Protein AF-A0A9W6WUD0-F1 (afdb_monomer_lite)

Sequence (144 aa):
MPEYKRKELSGELQPEPFLVENPNRFVLFPIQEHDVWEVYKKAEASFRTAEELDLVHDLKVWADLTDNERFFIKHVLTFFAASDGIVNENLAMNFSNEVQVPEARCFYGFQIAIEYIHSEVYSLLIGTYINDRGRLSTTSAMRL

Organism: NCBI:txid1490495

Structure (mmCIF, N/CA/C/O backbone):
data_AF-A0A9W6WUD0-F1
#
_entry.id   AF-A0A9W6WUD0-F1
#
loop_
_atom_site.group_PDB
_atom_site.id
_atom_site.type_symbol
_atom_site.label_atom_id
_atom_site.label_alt_id
_atom_site.label_comp_id
_atom_site.label_asym_id
_atom_site.label_entity_id
_atom_site.label_seq_id
_atom_site.pdbx_PDB_ins_code
_atom_site.Cartn_x
_atom_site.Cartn_y
_atom_site.Cartn_z
_atom_site.occupancy
_atom_site.B_iso_or_equiv
_atom_site.auth_seq_id
_atom_site.auth_comp_id
_atom_site.auth_asym_id
_atom_site.auth_atom_id
_atom_site.pdbx_PDB_model_num
ATOM 1 N N . MET A 1 1 ? -2.044 21.007 17.650 1.00 72.69 1 MET A N 1
ATOM 2 C CA . MET A 1 1 ? -3.262 20.185 17.806 1.00 72.69 1 MET A CA 1
ATOM 3 C C . MET A 1 1 ? -4.321 20.661 16.814 1.00 72.69 1 MET A C 1
ATOM 5 O O . MET A 1 1 ? -4.610 21.861 16.813 1.00 72.69 1 MET A O 1
ATOM 9 N N . PRO A 1 2 ? -4.849 19.778 15.950 1.00 83.88 2 PRO A N 1
ATOM 10 C CA . PRO A 1 2 ? -5.892 20.117 14.976 1.00 83.88 2 PRO A CA 1
ATOM 11 C C . PRO A 1 2 ? -7.145 20.719 15.630 1.00 83.88 2 PRO A C 1
ATOM 13 O O . PRO A 1 2 ? -7.357 20.565 16.832 1.00 83.88 2 PRO A O 1
ATOM 16 N N . GLU A 1 3 ? -7.971 21.427 14.857 1.00 87.94 3 GLU A N 1
ATOM 17 C CA . GLU A 1 3 ? -9.216 22.024 15.369 1.00 87.94 3 GLU A CA 1
ATOM 18 C C . GLU A 1 3 ? -10.203 20.963 15.877 1.00 87.94 3 GLU A C 1
ATOM 20 O O . GLU A 1 3 ? -10.718 21.107 16.983 1.00 87.94 3 GLU A O 1
ATOM 25 N N . TYR A 1 4 ? -10.399 19.870 15.130 1.00 84.81 4 TYR A N 1
ATOM 26 C CA . TYR A 1 4 ? -11.320 18.793 15.518 1.00 84.81 4 TYR A CA 1
ATOM 27 C C . TYR A 1 4 ? -10.966 18.207 16.896 1.00 84.81 4 TYR A C 1
ATOM 29 O O . TYR A 1 4 ? -11.821 18.093 17.765 1.00 84.81 4 TYR A O 1
ATOM 37 N N . LYS A 1 5 ? -9.674 17.959 17.141 1.00 84.69 5 LYS A N 1
ATOM 38 C CA . LYS A 1 5 ? -9.159 17.383 18.389 1.00 84.69 5 LYS A CA 1
ATOM 39 C C . LYS A 1 5 ? -9.342 18.341 19.577 1.00 84.69 5 LYS A C 1
ATOM 41 O O . LYS A 1 5 ? -9.548 17.909 20.704 1.00 84.69 5 LYS A O 1
ATOM 46 N N . ARG A 1 6 ? -9.288 19.660 19.336 1.00 89.81 6 ARG A N 1
ATOM 47 C CA . ARG A 1 6 ? -9.610 20.677 20.355 1.00 89.81 6 ARG A CA 1
ATOM 48 C C . ARG A 1 6 ? -11.098 20.658 20.708 1.00 89.81 6 ARG A C 1
ATOM 50 O O . ARG A 1 6 ? -11.423 20.709 21.889 1.00 89.81 6 ARG A O 1
ATOM 57 N N . LYS A 1 7 ? -11.969 20.541 19.702 1.00 91.25 7 LYS A N 1
ATOM 58 C CA . LYS A 1 7 ? -13.425 20.454 19.887 1.00 91.25 7 LYS A CA 1
ATOM 59 C C . LYS A 1 7 ? -13.841 19.178 20.625 1.00 91.25 7 LYS A C 1
ATOM 61 O O . LYS A 1 7 ? -14.619 19.260 21.571 1.00 91.25 7 LYS A O 1
ATOM 66 N N . GLU A 1 8 ? -13.246 18.038 20.276 1.00 89.06 8 GLU A N 1
ATOM 67 C CA . GLU A 1 8 ? -13.405 16.758 20.985 1.00 89.06 8 GLU A CA 1
ATOM 68 C C . GLU A 1 8 ? -13.014 16.889 22.469 1.00 89.06 8 GLU A C 1
ATOM 70 O O . GLU A 1 8 ? -13.817 16.591 23.350 1.00 89.06 8 GLU A O 1
ATOM 75 N N . LEU A 1 9 ? -11.834 17.452 22.772 1.00 87.88 9 LEU A N 1
ATOM 76 C CA . LEU A 1 9 ? -11.395 17.670 24.160 1.00 87.88 9 LEU A CA 1
ATOM 77 C C . LEU A 1 9 ? -12.262 18.661 24.948 1.00 87.88 9 LEU A C 1
ATOM 79 O O . LEU A 1 9 ? -12.369 18.543 26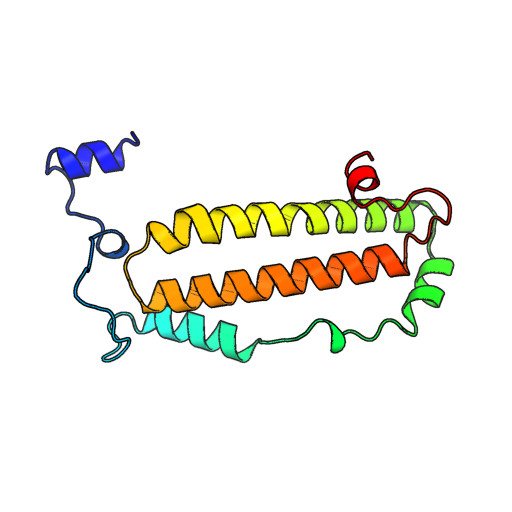.167 1.00 87.88 9 LEU A O 1
ATOM 83 N N . SER A 1 10 ? -12.854 19.651 24.279 1.00 93.56 10 SER A N 1
ATOM 84 C CA . SER A 1 10 ? -13.772 20.608 24.911 1.00 93.56 10 SER A CA 1
ATOM 85 C C . SER A 1 10 ? -15.182 20.050 25.149 1.00 93.56 10 SER A C 1
ATOM 87 O O . SER A 1 10 ? -15.987 20.710 25.801 1.00 93.56 10 SER A O 1
ATOM 89 N N . GLY A 1 11 ? -15.486 18.851 24.634 1.00 90.38 11 GLY A N 1
ATOM 90 C CA . GLY A 1 11 ? -16.817 18.240 24.689 1.00 90.38 11 GLY A CA 1
ATOM 91 C C . GLY A 1 11 ? -17.806 18.772 23.646 1.00 90.38 11 GLY A C 1
ATOM 92 O O . GLY A 1 11 ? -18.980 18.412 23.682 1.00 90.38 11 GLY A O 1
ATOM 93 N N . GLU A 1 12 ? -17.353 19.614 22.710 1.00 93.94 12 GLU A N 1
ATOM 94 C CA . GLU A 1 12 ? -18.162 20.114 21.589 1.00 93.94 12 GLU A CA 1
ATOM 95 C C . GLU A 1 12 ? -18.408 19.038 20.518 1.00 93.94 12 GLU A C 1
ATOM 97 O O . GLU A 1 12 ? -19.393 19.111 19.784 1.00 93.94 12 GLU A O 1
ATOM 102 N N . LEU A 1 13 ? -17.525 18.037 20.427 1.00 91.62 13 LEU A N 1
ATOM 103 C CA . LEU A 1 13 ? -17.664 16.872 19.552 1.00 91.62 13 LEU A CA 1
ATOM 104 C C . LEU A 1 13 ? -17.591 15.583 20.369 1.00 91.62 13 LEU A C 1
ATOM 106 O O . LEU A 1 13 ? -16.861 15.504 21.356 1.00 91.62 13 LEU A O 1
ATOM 110 N N . GLN A 1 14 ? -18.348 14.575 19.936 1.00 91.25 14 GLN A N 1
ATOM 111 C CA . GLN A 1 14 ? -18.225 13.226 20.481 1.00 91.25 14 GLN A CA 1
ATOM 112 C C . GLN A 1 14 ? -16.892 12.597 20.053 1.00 91.25 14 GLN A C 1
ATOM 114 O O . GLN A 1 14 ? -16.391 12.951 18.982 1.00 91.25 14 GLN A O 1
ATOM 119 N N . PRO A 1 15 ? -16.336 11.666 20.850 1.00 90.12 15 PRO A N 1
ATOM 120 C CA . PRO A 1 15 ? -15.121 10.965 20.471 1.00 90.12 15 PRO A CA 1
ATOM 121 C C . PRO A 1 15 ? -15.280 10.195 19.162 1.00 90.12 15 PRO A C 1
ATOM 123 O O . PRO A 1 15 ? -16.298 9.532 18.953 1.00 90.12 15 PRO A O 1
ATOM 126 N N . GLU A 1 16 ? -14.264 10.255 18.303 1.00 90.94 16 GLU A N 1
ATOM 127 C CA . GLU A 1 16 ? -14.283 9.553 17.016 1.00 90.94 16 GLU A CA 1
ATOM 128 C C . GLU A 1 16 ? -14.227 8.032 17.234 1.00 90.94 16 GLU A C 1
ATOM 130 O O . GLU A 1 16 ? -13.206 7.538 17.725 1.00 90.94 16 GLU A O 1
ATOM 135 N N . PRO A 1 17 ? -15.263 7.251 16.858 1.00 90.94 17 PRO A N 1
ATOM 136 C CA . PRO A 1 17 ? -15.402 5.854 17.287 1.00 90.94 17 PRO A CA 1
ATOM 137 C C . PRO A 1 17 ? -14.208 4.957 16.942 1.00 90.94 17 PRO A C 1
ATOM 139 O O . PRO A 1 17 ? -13.863 4.059 17.705 1.00 90.94 17 PRO A O 1
ATOM 142 N N . PHE A 1 18 ? -13.544 5.221 15.813 1.00 92.62 18 PHE A N 1
ATOM 143 C CA . PHE A 1 18 ? -12.406 4.431 15.339 1.00 92.62 18 PHE A CA 1
ATOM 144 C C . PHE A 1 18 ? -11.094 4.759 16.059 1.00 92.62 18 PHE A C 1
ATOM 146 O O . PHE A 1 18 ? -10.127 4.012 15.923 1.00 92.62 18 PHE A O 1
ATOM 153 N N . LEU A 1 19 ? -11.050 5.862 16.807 1.00 93.00 19 LEU A N 1
ATOM 154 C CA . LEU A 1 19 ? -9.864 6.358 17.505 1.00 93.00 19 LEU A CA 1
ATOM 155 C C . LEU A 1 19 ? -9.969 6.188 19.028 1.00 93.00 19 LEU A C 1
ATOM 157 O O . LEU A 1 19 ? -8.996 6.443 19.737 1.00 93.00 19 LEU A O 1
ATOM 161 N N . VAL A 1 20 ? -11.126 5.752 19.541 1.00 91.06 20 VAL A N 1
ATOM 162 C CA . VAL A 1 20 ? -11.313 5.466 20.968 1.00 91.06 20 VAL A CA 1
ATOM 163 C C . VAL A 1 20 ? -10.562 4.192 21.340 1.00 91.06 20 VAL A C 1
ATOM 165 O O . VAL A 1 20 ? -10.791 3.132 20.756 1.00 91.06 20 VAL A O 1
ATOM 168 N N . GLU A 1 21 ? -9.676 4.286 22.334 1.00 89.81 21 GLU A N 1
ATOM 169 C CA . GLU A 1 21 ? -8.914 3.142 22.834 1.00 89.81 21 GLU A CA 1
ATOM 170 C C . GLU A 1 21 ? -9.835 1.987 23.237 1.00 89.81 21 GLU A C 1
ATOM 172 O O . GLU A 1 21 ? -10.790 2.149 24.000 1.00 89.81 21 GLU A O 1
ATOM 177 N N . ASN A 1 22 ? -9.508 0.790 22.753 1.00 83.25 22 ASN A N 1
ATOM 178 C CA . ASN A 1 22 ? -10.221 -0.431 23.101 1.00 83.25 22 ASN A CA 1
ATOM 179 C C . ASN A 1 22 ? -9.241 -1.481 23.645 1.00 83.25 22 ASN A C 1
ATOM 181 O O . ASN A 1 22 ? -8.923 -2.453 22.954 1.00 83.25 22 ASN A O 1
ATOM 185 N N . PRO A 1 23 ? -8.755 -1.314 24.890 1.00 83.75 23 PRO A N 1
ATOM 186 C CA . PRO A 1 23 ? -7.732 -2.183 25.468 1.00 83.75 23 PRO A CA 1
ATOM 187 C C . PRO A 1 23 ? -8.225 -3.608 25.746 1.00 83.75 23 PRO A C 1
ATOM 189 O O . PRO A 1 23 ? -7.453 -4.419 26.234 1.00 83.75 23 PRO A O 1
ATOM 192 N N . ASN A 1 24 ? -9.495 -3.925 25.477 1.00 85.31 24 ASN A N 1
ATOM 193 C CA . ASN A 1 24 ? -10.095 -5.218 25.801 1.00 85.31 24 ASN A CA 1
ATOM 194 C C . ASN A 1 24 ? -10.453 -6.049 24.557 1.00 85.31 24 ASN A C 1
ATOM 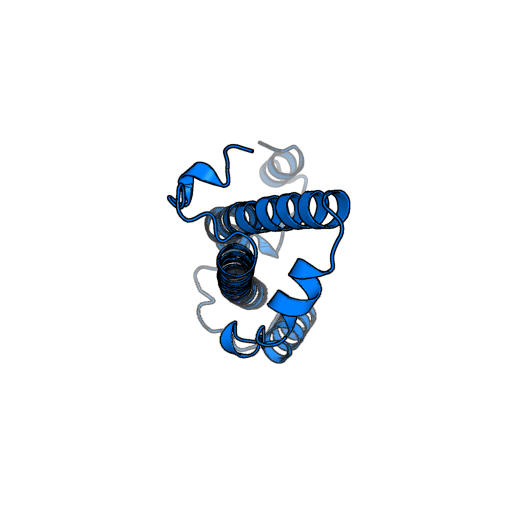196 O O . ASN A 1 24 ? -10.808 -7.221 24.694 1.00 85.31 24 ASN A O 1
ATOM 200 N N . ARG A 1 25 ? -10.360 -5.485 23.343 1.00 85.00 25 ARG A N 1
ATOM 201 C CA . ARG A 1 25 ? -10.725 -6.180 22.097 1.00 85.00 25 ARG A CA 1
ATOM 202 C C . ARG A 1 25 ? -9.490 -6.696 21.359 1.00 85.00 25 ARG A C 1
ATOM 204 O O . ARG A 1 25 ? -9.089 -6.169 20.330 1.00 85.00 25 ARG A O 1
ATOM 211 N N . PHE A 1 26 ? -8.910 -7.769 21.891 1.00 81.94 26 PHE A N 1
ATOM 212 C CA . PHE A 1 26 ? -7.797 -8.490 21.252 1.00 81.94 26 PHE A CA 1
ATOM 213 C C . PHE A 1 26 ? -8.248 -9.639 20.347 1.00 81.94 26 PHE A C 1
ATOM 215 O O . PHE A 1 26 ? -7.458 -10.167 19.569 1.00 81.94 26 PHE A O 1
ATOM 222 N N . VAL A 1 27 ? -9.512 -10.047 20.460 1.00 87.12 27 VAL A N 1
ATOM 223 C CA . VAL A 1 27 ? -10.107 -11.080 19.612 1.00 87.12 27 VAL A CA 1
ATOM 224 C C . VAL A 1 27 ? -10.878 -10.425 18.473 1.00 87.12 27 VAL A C 1
ATOM 226 O O . VAL A 1 27 ? -11.609 -9.457 18.679 1.00 87.12 27 VAL A O 1
ATOM 229 N N . LEU A 1 28 ? -10.710 -10.960 17.265 1.00 91.62 28 LEU A N 1
ATOM 230 C CA . LEU A 1 28 ? -11.368 -10.436 16.070 1.00 91.62 28 LEU A CA 1
ATOM 231 C C . LEU A 1 28 ? -12.890 -10.633 16.127 1.00 91.62 28 LEU A C 1
ATOM 233 O O . LEU A 1 28 ? -13.650 -9.732 15.784 1.00 91.62 28 LEU A O 1
ATOM 237 N N . PHE A 1 29 ? -13.338 -11.806 16.578 1.00 94.00 29 PHE A N 1
ATOM 238 C CA . PHE A 1 29 ? -14.757 -12.142 16.620 1.00 94.00 29 PHE A CA 1
ATOM 239 C C . PHE A 1 29 ? -15.425 -11.734 17.944 1.00 94.00 29 PHE A C 1
ATOM 241 O O . PHE A 1 29 ? -14.805 -11.867 19.001 1.00 94.00 29 PHE A O 1
ATOM 248 N N . PRO A 1 30 ? -16.709 -11.323 17.908 1.00 95.19 30 PRO A N 1
ATOM 249 C CA . PRO A 1 30 ? -17.533 -11.127 16.708 1.00 95.19 30 PRO A CA 1
ATOM 250 C C . PRO A 1 30 ? -17.095 -9.896 15.892 1.00 95.19 30 PRO A C 1
ATOM 252 O O . PRO A 1 30 ? -16.613 -8.920 16.466 1.00 95.19 30 PRO A O 1
ATOM 255 N N . ILE A 1 31 ? -17.265 -9.961 14.565 1.00 97.38 31 ILE A N 1
ATOM 256 C CA . ILE A 1 31 ? -17.049 -8.807 13.675 1.00 97.38 31 ILE A CA 1
ATOM 257 C C . ILE A 1 31 ? -18.081 -7.732 14.023 1.00 97.38 31 ILE A C 1
ATOM 259 O O . ILE A 1 31 ? -19.254 -8.048 14.220 1.00 97.38 31 ILE A O 1
ATOM 263 N N . GLN A 1 32 ? -17.620 -6.491 14.131 1.00 95.00 32 GLN A N 1
ATOM 264 C CA . GLN A 1 32 ? -18.429 -5.315 14.447 1.00 95.00 32 GLN A CA 1
ATOM 265 C C . GLN A 1 32 ? -18.543 -4.405 13.221 1.00 95.00 32 GLN A C 1
ATOM 267 O O . GLN A 1 32 ? -19.650 -4.021 12.853 1.00 95.00 32 GLN A O 1
ATOM 272 N N . GLU A 1 33 ? -17.425 -4.162 12.530 1.00 96.81 33 GLU A N 1
ATOM 273 C CA . GLU A 1 33 ? -17.369 -3.312 11.332 1.00 96.81 33 GLU A CA 1
ATOM 274 C C . GLU A 1 33 ? -17.369 -4.173 10.061 1.00 96.81 33 GLU A C 1
ATOM 276 O O . GLU A 1 33 ? -16.325 -4.522 9.502 1.00 96.81 33 GLU A O 1
ATOM 281 N N . HIS A 1 34 ? -18.563 -4.593 9.637 1.00 98.06 34 HIS A N 1
ATOM 282 C CA . HIS A 1 34 ? -18.733 -5.531 8.522 1.00 98.06 34 HIS A CA 1
ATOM 283 C C . HIS A 1 34 ? -18.298 -4.963 7.168 1.00 98.06 34 HIS A C 1
ATOM 285 O O . HIS A 1 34 ? -17.695 -5.681 6.374 1.00 98.06 34 HIS A O 1
ATOM 291 N N . ASP A 1 35 ? -18.570 -3.690 6.908 1.00 98.12 35 ASP A N 1
ATOM 292 C CA . ASP A 1 35 ? -18.163 -2.993 5.687 1.00 98.12 35 ASP A CA 1
ATOM 293 C C . ASP A 1 35 ? -16.633 -2.885 5.575 1.00 98.12 35 ASP A C 1
ATOM 295 O O . ASP A 1 35 ? -16.060 -3.197 4.528 1.00 98.12 35 ASP A O 1
ATOM 299 N N . VAL A 1 36 ? -15.950 -2.544 6.671 1.00 97.75 36 VAL A N 1
ATOM 300 C CA . VAL A 1 36 ? -14.482 -2.527 6.753 1.00 97.75 36 VAL A CA 1
ATOM 301 C C . VAL A 1 36 ? -13.917 -3.932 6.559 1.00 97.75 36 VAL A C 1
ATOM 303 O O . VAL A 1 36 ? -12.966 -4.133 5.797 1.00 97.75 36 VAL A O 1
ATOM 306 N N . TRP A 1 37 ? -14.522 -4.927 7.210 1.00 98.31 37 TRP A N 1
ATOM 307 C CA . TRP A 1 37 ? -14.109 -6.319 7.077 1.00 98.31 37 TRP A CA 1
ATOM 308 C C . TRP A 1 37 ? -14.233 -6.832 5.638 1.00 98.31 37 TRP A C 1
ATOM 310 O O . TRP A 1 37 ? -13.341 -7.522 5.146 1.00 98.31 37 TRP A O 1
ATOM 320 N N . GLU A 1 38 ? -15.301 -6.469 4.926 1.00 98.56 38 GLU A N 1
ATOM 321 C CA . GLU A 1 38 ? -15.470 -6.815 3.513 1.00 98.56 38 GLU A CA 1
ATOM 322 C C . GLU A 1 38 ? -14.374 -6.216 2.629 1.00 98.56 38 GLU A C 1
ATOM 324 O O . GLU A 1 38 ? -13.894 -6.881 1.708 1.00 98.56 38 GLU A O 1
ATOM 329 N N . VAL A 1 39 ? -13.951 -4.979 2.900 1.00 98.38 39 VAL A N 1
ATOM 330 C CA . VAL A 1 39 ? -12.846 -4.339 2.172 1.00 98.38 39 VAL A CA 1
ATOM 331 C C . VAL A 1 39 ? -11.525 -5.063 2.443 1.00 98.38 39 VAL A C 1
ATOM 333 O O . VAL A 1 39 ? -10.792 -5.355 1.498 1.00 98.38 39 VAL A O 1
ATOM 336 N N . TYR A 1 40 ? -11.263 -5.456 3.693 1.00 98.50 40 TYR A N 1
ATOM 337 C CA . TYR A 1 40 ? -10.138 -6.339 4.022 1.00 98.50 40 TYR A CA 1
ATOM 338 C C . TYR A 1 40 ? -10.192 -7.659 3.258 1.00 98.50 40 TYR A C 1
ATOM 340 O O . TYR A 1 40 ? -9.202 -8.033 2.634 1.00 98.50 40 TYR A O 1
ATOM 348 N N . LYS A 1 41 ? -11.342 -8.336 3.214 1.00 98.56 41 LYS A N 1
ATOM 349 C CA . LYS A 1 41 ? -11.451 -9.602 2.480 1.00 98.56 41 LYS A CA 1
ATOM 350 C C . LYS A 1 41 ? -11.250 -9.448 0.974 1.00 98.56 41 LYS A C 1
ATOM 352 O O . LYS A 1 41 ? -10.685 -10.340 0.346 1.00 98.56 41 LYS A O 1
ATOM 357 N N . LYS A 1 42 ? -11.663 -8.320 0.390 1.00 98.50 42 LYS A N 1
ATOM 358 C CA . LYS A 1 42 ? -11.376 -7.999 -1.019 1.00 98.50 42 LYS A CA 1
ATOM 359 C C . LYS A 1 42 ? -9.879 -7.790 -1.261 1.00 98.50 42 LYS A C 1
ATOM 361 O O . LYS A 1 42 ? -9.360 -8.279 -2.264 1.00 98.50 42 LYS A O 1
ATOM 366 N N . ALA A 1 43 ? -9.189 -7.106 -0.347 1.00 98.25 43 ALA A N 1
ATOM 367 C CA . ALA A 1 43 ? -7.740 -6.940 -0.415 1.00 98.25 43 ALA A CA 1
ATOM 368 C C . ALA A 1 43 ? -7.014 -8.288 -0.273 1.00 98.25 43 ALA A C 1
ATOM 370 O O . ALA A 1 43 ? -6.199 -8.627 -1.124 1.00 98.25 43 ALA A O 1
ATOM 371 N N . GLU A 1 44 ? -7.383 -9.098 0.724 1.00 98.31 44 GLU A N 1
ATOM 372 C CA . GLU A 1 44 ? -6.818 -10.435 0.957 1.00 98.31 44 GLU A CA 1
ATOM 373 C C . GLU A 1 44 ? -6.969 -11.345 -0.273 1.00 98.31 44 GLU A C 1
ATOM 375 O O . GLU A 1 44 ? -6.017 -12.004 -0.687 1.00 98.31 44 GLU A O 1
ATOM 380 N N . ALA A 1 45 ? -8.139 -11.332 -0.921 1.00 98.25 45 ALA A N 1
ATOM 381 C CA . ALA A 1 45 ? -8.393 -12.106 -2.140 1.00 98.25 45 ALA A CA 1
ATOM 382 C 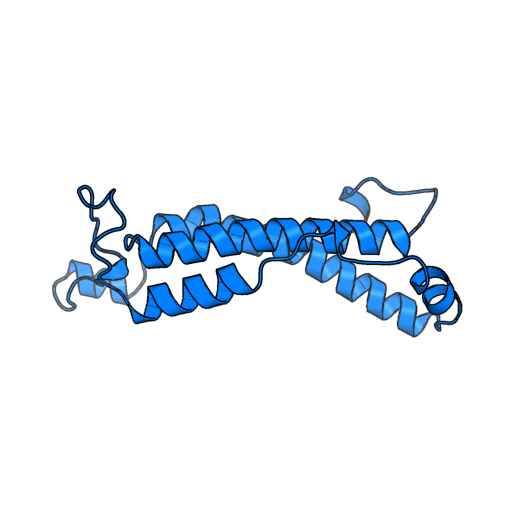C . ALA A 1 45 ? -7.546 -11.664 -3.352 1.00 98.25 45 ALA A C 1
ATOM 384 O O . ALA A 1 45 ? -7.468 -12.384 -4.350 1.00 98.25 45 ALA A O 1
ATOM 385 N N . SER A 1 46 ? -6.916 -10.491 -3.272 1.00 96.69 46 SER A N 1
ATOM 386 C CA . SER A 1 46 ? -6.066 -9.919 -4.319 1.00 96.69 46 SER A CA 1
ATOM 387 C C . SER A 1 46 ? -4.574 -10.150 -4.062 1.00 96.69 46 SER A C 1
ATOM 389 O O . SER A 1 46 ? -3.752 -9.588 -4.780 1.00 96.69 46 SER A O 1
ATOM 391 N N . PHE A 1 47 ? -4.217 -10.972 -3.067 1.00 97.19 47 PHE A N 1
ATOM 392 C CA . PHE A 1 47 ? -2.827 -11.300 -2.754 1.00 97.19 47 PHE A CA 1
ATOM 393 C C . PHE A 1 47 ? -2.063 -11.809 -3.982 1.00 97.19 47 PHE A C 1
ATOM 395 O O . PHE A 1 47 ? -2.570 -12.643 -4.741 1.00 97.19 47 PHE A O 1
ATOM 402 N N . ARG A 1 48 ? -0.839 -11.309 -4.148 1.00 95.31 48 ARG A N 1
ATOM 403 C CA . ARG A 1 48 ? 0.129 -11.710 -5.170 1.00 95.31 48 ARG A CA 1
ATOM 404 C C . ARG A 1 48 ? 1.528 -11.640 -4.577 1.00 95.31 48 ARG A C 1
ATOM 406 O O . ARG A 1 48 ? 1.755 -10.812 -3.695 1.00 95.31 48 ARG A O 1
ATOM 413 N N . THR A 1 49 ? 2.448 -12.461 -5.072 1.00 97.69 49 THR A N 1
ATOM 414 C CA . THR A 1 49 ? 3.878 -12.356 -4.736 1.00 97.69 49 THR A CA 1
ATOM 415 C C . THR A 1 49 ? 4.689 -11.754 -5.882 1.00 97.69 49 THR A C 1
ATOM 417 O O . THR A 1 49 ? 4.232 -11.706 -7.026 1.00 97.69 49 THR A O 1
ATOM 420 N N . ALA A 1 50 ? 5.901 -11.280 -5.583 1.00 96.56 50 ALA A N 1
ATOM 421 C CA . ALA A 1 50 ? 6.794 -10.712 -6.589 1.00 96.56 50 ALA A CA 1
ATOM 422 C C . ALA A 1 50 ? 7.230 -11.754 -7.638 1.00 96.56 50 ALA A C 1
ATOM 424 O O . ALA A 1 50 ? 7.416 -11.415 -8.804 1.00 96.56 50 ALA A O 1
ATOM 425 N N . GLU A 1 51 ? 7.337 -13.029 -7.255 1.00 95.12 51 GLU A N 1
ATOM 426 C CA . GLU A 1 51 ? 7.732 -14.133 -8.140 1.00 95.12 51 GLU A CA 1
ATOM 427 C C . GLU A 1 51 ? 6.688 -14.473 -9.208 1.00 95.12 51 GLU A C 1
ATOM 429 O O . GLU A 1 51 ? 7.011 -15.151 -10.182 1.00 95.12 51 GLU A O 1
ATOM 434 N N . GLU A 1 52 ? 5.445 -14.013 -9.053 1.00 94.19 52 GLU A N 1
ATOM 435 C CA . GLU A 1 52 ? 4.416 -14.162 -10.087 1.00 94.19 52 GLU A CA 1
ATOM 436 C C . GLU A 1 52 ? 4.678 -13.262 -11.311 1.00 94.19 52 GLU A C 1
ATOM 438 O O . GLU A 1 52 ? 4.017 -13.414 -12.341 1.00 94.19 52 GLU A O 1
ATOM 443 N N . LEU A 1 53 ? 5.639 -12.334 -11.222 1.00 92.25 53 LEU A N 1
ATOM 444 C CA . LEU A 1 53 ? 6.033 -11.449 -12.311 1.00 92.25 53 LEU A CA 1
ATOM 445 C C . LEU A 1 53 ? 7.083 -12.111 -13.222 1.00 92.25 53 LEU A C 1
ATOM 447 O O . LEU A 1 53 ? 8.244 -12.275 -12.847 1.00 92.25 53 LEU A O 1
ATOM 451 N N . ASP A 1 54 ? 6.690 -12.438 -14.453 1.00 92.25 54 ASP A N 1
ATOM 452 C CA . ASP A 1 54 ? 7.600 -12.929 -15.494 1.00 92.25 54 ASP A CA 1
ATOM 453 C C . ASP A 1 54 ? 8.189 -11.763 -16.302 1.00 92.25 54 ASP A C 1
ATOM 455 O O . ASP A 1 54 ? 7.458 -11.049 -16.985 1.00 92.25 54 ASP A O 1
ATOM 459 N N . LEU A 1 55 ? 9.514 -11.593 -16.228 1.00 90.50 55 LEU A N 1
ATOM 460 C CA . LEU A 1 55 ? 10.269 -10.536 -16.915 1.00 90.50 55 LEU A CA 1
ATOM 461 C C . LEU A 1 55 ? 11.132 -11.052 -18.080 1.00 90.50 55 LEU A C 1
ATOM 463 O O . LEU A 1 55 ? 11.974 -10.319 -18.609 1.00 90.50 55 LEU A O 1
ATOM 467 N N . VAL A 1 56 ? 10.986 -12.323 -18.483 1.00 88.31 56 VAL A N 1
ATOM 468 C CA . VAL A 1 56 ? 11.875 -12.969 -19.473 1.00 88.31 56 VAL A CA 1
ATOM 469 C C . VAL A 1 56 ? 11.886 -12.227 -20.813 1.00 88.31 56 VAL A C 1
ATOM 471 O O . VAL A 1 56 ? 12.914 -12.177 -21.497 1.00 88.31 56 VAL A O 1
ATOM 474 N N . HIS A 1 57 ? 10.757 -11.642 -21.207 1.00 88.94 57 HIS A N 1
ATOM 475 C CA . HIS A 1 57 ? 10.608 -10.982 -22.503 1.00 88.94 57 HIS A CA 1
ATOM 476 C C . HIS A 1 57 ? 10.819 -9.464 -22.455 1.00 88.94 57 HIS A C 1
ATOM 478 O O . HIS A 1 57 ? 11.067 -8.854 -23.501 1.00 88.94 57 HIS A O 1
ATOM 484 N N . ASP A 1 58 ? 10.802 -8.858 -21.271 1.00 90.88 58 ASP A N 1
ATOM 485 C CA . ASP A 1 58 ? 10.829 -7.406 -21.105 1.00 90.88 58 ASP A CA 1
ATOM 486 C C . ASP A 1 58 ? 12.154 -6.775 -21.522 1.00 90.88 58 ASP A C 1
ATOM 488 O O . ASP A 1 58 ? 12.159 -5.686 -22.090 1.00 90.88 58 ASP A O 1
ATOM 492 N N . LEU A 1 59 ? 13.287 -7.464 -21.347 1.00 89.19 59 LEU A N 1
ATOM 493 C CA . LEU A 1 59 ? 14.594 -6.943 -21.776 1.00 89.19 59 LEU A CA 1
ATOM 494 C C . LEU A 1 59 ? 14.673 -6.699 -23.286 1.00 89.19 59 LEU A C 1
ATOM 496 O O . LEU A 1 59 ? 15.370 -5.784 -23.728 1.00 89.19 59 LEU A O 1
ATOM 500 N N . LYS A 1 60 ? 13.957 -7.503 -24.080 1.00 91.31 60 LYS A N 1
ATOM 501 C CA . LYS A 1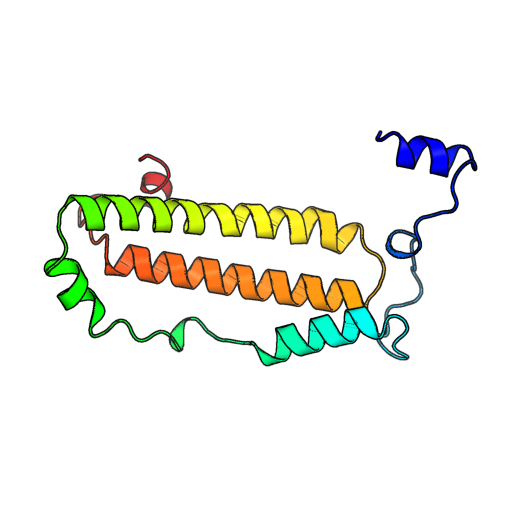 60 ? 13.881 -7.300 -25.527 1.00 91.31 60 LYS A CA 1
ATOM 502 C C . LYS A 1 60 ? 13.086 -6.035 -25.843 1.00 91.31 60 LYS A C 1
ATOM 504 O O . LYS A 1 60 ? 13.566 -5.197 -26.595 1.00 91.31 60 LYS A O 1
ATOM 509 N N . VAL A 1 61 ? 11.916 -5.880 -25.222 1.00 93.00 61 VAL A N 1
ATOM 510 C CA . VAL A 1 61 ? 11.067 -4.691 -25.396 1.00 93.00 61 VAL A CA 1
ATOM 511 C C . VAL A 1 61 ? 11.806 -3.435 -24.937 1.00 93.00 61 VAL A C 1
ATOM 513 O O . VAL A 1 61 ? 11.826 -2.438 -25.648 1.00 93.00 61 VAL A O 1
ATOM 516 N N . TRP A 1 62 ? 12.491 -3.500 -23.796 1.00 93.62 62 TRP A N 1
ATOM 517 C CA . TRP A 1 62 ? 13.296 -2.413 -23.243 1.00 93.62 62 TRP A CA 1
ATOM 518 C C . TRP A 1 62 ? 14.390 -1.913 -24.198 1.00 93.62 62 TRP A C 1
ATOM 520 O O . TRP A 1 62 ? 14.655 -0.706 -24.277 1.00 93.62 62 TRP A O 1
ATOM 530 N N . ALA A 1 63 ? 15.027 -2.831 -24.932 1.00 90.81 63 ALA A N 1
ATOM 531 C CA . ALA A 1 63 ? 16.052 -2.501 -25.918 1.00 90.81 63 ALA A CA 1
ATOM 532 C C . ALA A 1 63 ? 15.473 -1.766 -27.140 1.00 90.81 63 ALA A C 1
ATOM 534 O O . ALA A 1 63 ? 16.137 -0.882 -27.681 1.00 90.81 63 ALA A O 1
ATOM 535 N N . ASP A 1 64 ? 14.236 -2.090 -27.520 1.00 96.00 64 ASP A N 1
ATOM 536 C CA . ASP A 1 64 ? 13.544 -1.514 -28.678 1.00 96.00 64 ASP A CA 1
ATOM 537 C C . ASP A 1 64 ? 12.940 -0.121 -28.396 1.00 96.00 64 ASP A C 1
ATOM 539 O O . ASP A 1 64 ? 12.563 0.590 -29.328 1.00 96.00 64 ASP A O 1
ATOM 543 N N . LEU A 1 65 ? 12.876 0.303 -27.127 1.00 96.31 65 LEU A N 1
ATOM 544 C CA . LEU A 1 65 ? 12.397 1.635 -26.746 1.00 96.31 65 LEU A CA 1
ATOM 545 C C . LEU A 1 65 ? 13.337 2.760 -27.207 1.00 96.31 65 LEU A C 1
ATOM 547 O O . LEU A 1 65 ? 14.552 2.600 -27.355 1.00 96.31 65 LEU A O 1
ATOM 551 N N . THR A 1 66 ? 12.779 3.956 -27.355 1.00 97.56 66 THR A N 1
ATOM 552 C CA . THR A 1 66 ? 13.547 5.191 -27.536 1.00 97.56 66 THR A CA 1
ATOM 553 C C . THR A 1 66 ? 14.212 5.637 -26.229 1.00 97.56 66 THR A C 1
ATOM 555 O O . THR A 1 66 ? 13.812 5.254 -25.125 1.00 97.56 66 THR A O 1
ATOM 558 N N . ASP A 1 67 ? 15.219 6.509 -26.330 1.00 95.50 67 ASP A N 1
ATOM 559 C CA . ASP A 1 67 ? 15.866 7.091 -25.146 1.00 95.50 67 ASP A CA 1
ATOM 560 C C . ASP A 1 67 ? 14.887 7.885 -24.273 1.00 95.50 67 ASP A C 1
ATOM 562 O O . ASP A 1 67 ? 14.981 7.826 -23.049 1.00 95.50 67 ASP A O 1
ATOM 566 N N . ASN A 1 68 ? 13.914 8.569 -24.884 1.00 97.25 68 ASN A N 1
ATOM 567 C CA . ASN A 1 68 ? 12.897 9.330 -24.158 1.00 97.25 68 ASN A CA 1
ATOM 568 C C . ASN A 1 68 ? 11.936 8.416 -23.384 1.00 97.25 68 ASN A C 1
ATOM 570 O O . ASN A 1 68 ? 11.607 8.712 -22.237 1.00 97.25 68 ASN A O 1
ATOM 574 N N . GLU A 1 69 ? 11.515 7.293 -23.972 1.00 97.12 69 GLU A N 1
ATOM 575 C CA . GLU A 1 69 ? 10.662 6.308 -23.292 1.00 97.12 69 GLU A CA 1
ATOM 576 C C . GLU A 1 69 ? 11.403 5.643 -22.131 1.00 97.12 69 GLU A C 1
ATOM 578 O O . GLU A 1 69 ? 10.875 5.575 -21.020 1.00 97.12 69 GLU A O 1
ATOM 583 N N . ARG A 1 70 ? 12.663 5.232 -22.340 1.00 95.25 70 ARG A N 1
ATOM 584 C CA . ARG A 1 70 ? 13.498 4.706 -21.251 1.00 95.25 70 ARG A CA 1
ATOM 585 C C . ARG A 1 70 ? 13.711 5.741 -20.157 1.00 95.25 70 ARG A C 1
ATOM 587 O O . ARG A 1 70 ? 13.620 5.399 -18.983 1.00 95.25 70 ARG A O 1
ATOM 594 N N . PHE A 1 71 ? 14.001 6.991 -20.516 1.00 93.06 71 PHE A N 1
ATOM 595 C CA . PHE A 1 71 ? 14.162 8.078 -19.553 1.00 93.06 71 PHE A CA 1
ATOM 596 C C . PHE A 1 71 ? 12.901 8.240 -18.701 1.00 93.06 71 PHE A C 1
ATOM 598 O O . PHE A 1 71 ? 12.998 8.251 -17.474 1.00 93.06 71 PHE A O 1
ATOM 605 N N . PHE A 1 72 ? 11.728 8.290 -19.334 1.00 96.56 72 PHE A N 1
ATOM 606 C CA . PHE A 1 72 ? 10.448 8.400 -18.645 1.00 96.56 72 PHE A CA 1
ATOM 607 C C . PHE A 1 72 ? 10.211 7.229 -17.681 1.00 96.56 72 PHE A C 1
ATOM 609 O O . PHE A 1 72 ? 9.992 7.451 -16.491 1.00 96.56 72 PHE A O 1
ATOM 616 N N . ILE A 1 73 ? 10.335 5.986 -18.158 1.00 95.44 73 ILE A N 1
ATOM 617 C CA . ILE A 1 73 ? 10.093 4.786 -17.342 1.00 95.44 73 ILE A CA 1
ATOM 618 C C . ILE A 1 73 ? 11.062 4.715 -16.157 1.00 95.44 73 ILE A C 1
ATOM 620 O O . ILE A 1 73 ? 10.632 4.424 -15.044 1.00 95.44 73 ILE A O 1
ATOM 624 N N . LYS A 1 74 ? 12.350 5.043 -16.350 1.00 93.50 74 LYS A N 1
ATOM 625 C CA . LYS A 1 74 ? 13.330 5.091 -15.249 1.00 93.50 74 LYS A CA 1
ATOM 626 C C . LYS A 1 74 ? 12.884 6.032 -14.131 1.00 93.50 74 LYS A C 1
ATOM 628 O O . LYS A 1 74 ? 12.947 5.655 -12.968 1.00 93.50 74 LYS A O 1
ATOM 633 N N . HIS A 1 75 ? 12.422 7.235 -14.472 1.00 92.69 75 HIS A N 1
ATOM 634 C CA . HIS A 1 75 ? 12.000 8.215 -13.466 1.00 92.69 75 HIS A CA 1
ATOM 635 C C . HIS A 1 75 ? 10.732 7.772 -12.738 1.00 92.69 75 HIS A C 1
ATOM 637 O O . HIS A 1 75 ? 10.646 7.926 -11.522 1.00 92.69 75 HIS A O 1
ATOM 643 N N . VAL A 1 76 ? 9.780 7.176 -13.459 1.00 95.62 76 VAL A N 1
ATOM 644 C CA . VAL A 1 76 ? 8.561 6.616 -12.862 1.00 95.62 76 VAL A CA 1
ATOM 645 C C . VAL A 1 76 ? 8.897 5.486 -11.885 1.00 95.62 76 VAL A C 1
ATOM 647 O O . VAL A 1 76 ? 8.416 5.501 -10.755 1.00 95.62 76 VAL A O 1
ATOM 650 N N . LEU A 1 77 ? 9.767 4.548 -12.275 1.00 94.25 77 LEU A N 1
ATOM 651 C CA . LEU A 1 77 ? 10.193 3.449 -11.403 1.00 94.25 77 LEU A CA 1
ATOM 652 C C . LEU A 1 77 ? 10.923 3.957 -10.155 1.00 94.25 77 LEU A C 1
ATOM 654 O O . LEU A 1 77 ? 10.630 3.503 -9.054 1.00 94.25 77 LEU A O 1
ATOM 658 N N . THR A 1 78 ? 11.834 4.923 -10.305 1.00 88.56 78 THR A N 1
ATOM 659 C CA . THR A 1 78 ? 12.543 5.523 -9.165 1.00 88.56 78 THR A CA 1
ATOM 660 C C . THR A 1 78 ? 11.588 6.237 -8.208 1.00 88.56 78 THR A C 1
ATOM 662 O O . THR A 1 78 ? 11.746 6.118 -6.994 1.00 88.56 78 THR A O 1
ATOM 665 N N . PHE A 1 79 ? 10.596 6.966 -8.731 1.00 92.75 79 PHE A N 1
ATOM 666 C CA . PHE A 1 79 ? 9.585 7.625 -7.906 1.00 92.75 79 PHE A CA 1
ATOM 667 C C . PHE A 1 79 ? 8.807 6.609 -7.064 1.00 92.75 79 PHE A C 1
ATOM 669 O O . PHE A 1 79 ? 8.713 6.781 -5.848 1.00 92.75 79 PHE A O 1
ATOM 676 N N . PHE A 1 80 ? 8.314 5.535 -7.688 1.00 92.12 80 PHE A N 1
ATOM 677 C CA . PHE A 1 80 ? 7.521 4.529 -6.984 1.00 92.12 80 PHE A CA 1
ATOM 678 C C . PHE A 1 80 ? 8.337 3.706 -5.981 1.00 92.12 80 PHE A C 1
ATOM 680 O O . PHE A 1 80 ? 7.915 3.531 -4.841 1.00 92.12 80 PHE A O 1
ATOM 687 N N . ALA A 1 81 ? 9.563 3.314 -6.339 1.00 89.25 81 ALA A N 1
ATOM 688 C CA . ALA A 1 81 ? 10.455 2.598 -5.425 1.00 89.25 81 ALA A CA 1
ATOM 689 C C . ALA A 1 81 ? 10.740 3.382 -4.129 1.00 89.25 81 ALA A C 1
ATOM 691 O O . ALA A 1 81 ? 10.972 2.788 -3.078 1.00 89.25 81 ALA A O 1
ATOM 692 N N . ALA A 1 82 ? 10.734 4.718 -4.189 1.00 87.75 82 ALA A N 1
ATOM 693 C CA . ALA A 1 82 ? 10.878 5.565 -3.010 1.00 87.75 82 ALA A CA 1
ATOM 694 C C . ALA A 1 82 ? 9.545 5.811 -2.281 1.00 87.75 82 ALA A C 1
ATOM 696 O O . ALA A 1 82 ? 9.539 5.910 -1.052 1.00 87.75 82 ALA A O 1
ATOM 697 N N . SER A 1 83 ? 8.428 5.939 -3.009 1.00 93.06 83 SER A N 1
ATOM 698 C CA . SER A 1 83 ? 7.132 6.274 -2.411 1.00 93.06 83 SER A CA 1
ATOM 699 C C . SER A 1 83 ? 6.600 5.182 -1.496 1.00 93.06 83 SER A C 1
ATOM 701 O O . SER A 1 83 ? 6.063 5.509 -0.438 1.00 93.06 83 SER A O 1
ATOM 703 N N . ASP A 1 84 ? 6.786 3.912 -1.857 1.00 91.50 84 ASP A N 1
ATOM 704 C CA . ASP A 1 84 ? 6.215 2.788 -1.105 1.00 91.50 84 ASP A CA 1
ATOM 705 C C . ASP A 1 84 ? 6.775 2.737 0.320 1.00 91.50 84 ASP A C 1
ATOM 707 O O . ASP A 1 84 ? 6.029 2.554 1.279 1.00 91.50 84 ASP A O 1
ATOM 711 N N . GLY A 1 85 ? 8.069 3.031 0.494 1.00 89.75 85 GLY A N 1
ATOM 712 C CA . GLY A 1 85 ? 8.687 3.143 1.817 1.00 89.75 85 GLY A CA 1
ATOM 713 C C . GLY A 1 85 ? 8.080 4.261 2.672 1.00 89.75 85 GLY A C 1
ATOM 714 O O . GLY A 1 85 ? 7.835 4.065 3.860 1.00 89.75 85 GLY A O 1
ATOM 715 N N . ILE A 1 86 ? 7.780 5.421 2.076 1.00 94.62 86 ILE A N 1
ATOM 716 C CA . ILE A 1 86 ? 7.160 6.556 2.785 1.00 94.62 86 ILE A CA 1
ATOM 717 C C . ILE A 1 86 ? 5.728 6.211 3.209 1.00 94.62 86 ILE A C 1
ATOM 719 O O . ILE A 1 86 ? 5.316 6.517 4.331 1.00 94.62 86 ILE A O 1
ATOM 723 N N . VAL A 1 87 ? 4.966 5.574 2.317 1.00 95.56 87 VAL A N 1
ATOM 724 C CA . VAL A 1 87 ? 3.602 5.118 2.609 1.00 95.56 87 VAL A CA 1
ATOM 725 C C . VAL A 1 87 ? 3.625 4.088 3.736 1.00 95.56 87 VAL A C 1
ATOM 727 O O . VAL A 1 87 ? 2.855 4.214 4.690 1.00 95.56 87 VAL A O 1
ATOM 730 N N . ASN A 1 88 ? 4.538 3.121 3.667 1.00 95.12 88 ASN A N 1
ATOM 731 C CA . ASN A 1 88 ? 4.651 2.053 4.651 1.00 95.12 88 ASN A CA 1
ATOM 732 C C . ASN A 1 88 ? 5.017 2.589 6.047 1.00 95.12 88 ASN A C 1
ATOM 734 O O . ASN A 1 88 ? 4.354 2.250 7.025 1.00 95.12 88 ASN A O 1
ATOM 738 N N . GLU A 1 89 ? 5.967 3.528 6.138 1.00 95.56 89 GLU A N 1
ATOM 739 C CA . GLU A 1 89 ? 6.292 4.228 7.392 1.00 95.56 89 GLU A CA 1
ATOM 740 C C . GLU A 1 89 ? 5.065 4.922 7.998 1.00 95.56 89 GLU A C 1
ATOM 742 O O . GLU A 1 89 ? 4.795 4.793 9.192 1.00 95.56 89 GLU A O 1
ATOM 747 N N . ASN A 1 90 ? 4.257 5.611 7.187 1.00 96.81 90 ASN A N 1
ATOM 748 C CA . ASN A 1 90 ? 3.046 6.253 7.692 1.00 96.81 90 ASN A CA 1
ATOM 749 C C . ASN A 1 90 ? 1.983 5.237 8.153 1.00 96.81 90 ASN A C 1
ATOM 751 O O . ASN A 1 90 ? 1.318 5.457 9.168 1.00 96.81 90 ASN A O 1
ATOM 755 N N . LEU A 1 91 ? 1.814 4.125 7.435 1.00 97.38 91 LEU A N 1
ATOM 756 C CA . LEU A 1 91 ? 0.879 3.068 7.824 1.00 97.38 91 LEU A CA 1
ATOM 757 C C . LEU A 1 91 ? 1.298 2.408 9.143 1.00 97.38 91 LEU A C 1
ATOM 759 O O . LEU A 1 91 ? 0.468 2.261 10.043 1.00 97.38 91 LEU A O 1
ATOM 763 N N . ALA A 1 92 ? 2.574 2.045 9.275 1.00 95.38 92 ALA A N 1
ATOM 764 C CA . ALA A 1 92 ? 3.111 1.338 10.434 1.00 95.38 92 ALA A CA 1
ATOM 765 C C . ALA A 1 92 ? 3.242 2.236 11.673 1.00 95.38 92 ALA A C 1
ATOM 767 O O . ALA A 1 92 ? 2.909 1.817 12.780 1.00 95.38 92 ALA A O 1
ATOM 768 N N . MET A 1 93 ? 3.700 3.479 11.502 1.00 95.38 93 MET A N 1
ATOM 769 C CA . MET A 1 93 ? 3.979 4.369 12.631 1.00 95.38 93 MET A CA 1
ATOM 770 C C . MET A 1 93 ? 2.778 5.219 13.039 1.00 95.38 93 MET A C 1
ATOM 772 O O . MET A 1 93 ? 2.650 5.531 14.223 1.00 95.38 93 MET A O 1
ATOM 776 N N . ASN A 1 94 ? 1.876 5.543 12.106 1.00 95.25 94 ASN A N 1
ATOM 777 C CA . ASN A 1 94 ? 0.737 6.419 12.380 1.00 95.25 94 ASN A CA 1
ATOM 778 C C . ASN A 1 94 ? -0.594 5.665 12.274 1.00 95.25 94 ASN A C 1
ATOM 780 O O . ASN A 1 94 ? -1.175 5.311 13.296 1.00 95.25 94 ASN A O 1
ATOM 784 N N . PHE A 1 95 ? -1.087 5.367 11.067 1.00 96.31 95 PHE A N 1
ATOM 785 C CA . PHE A 1 95 ? -2.486 4.941 10.885 1.00 96.31 95 PHE A CA 1
ATOM 786 C C . PHE A 1 95 ? -2.850 3.648 11.624 1.00 96.31 95 PHE A C 1
ATOM 788 O O . PHE A 1 95 ? -3.902 3.592 12.263 1.00 96.31 95 PHE A O 1
ATOM 795 N N . SER A 1 96 ? -1.986 2.630 11.597 1.00 94.44 96 SER A N 1
ATOM 796 C CA . SER A 1 96 ? -2.240 1.374 12.321 1.00 94.44 96 SER A CA 1
ATOM 797 C C . SER A 1 96 ? -2.197 1.534 13.849 1.00 94.44 96 SER A C 1
ATOM 799 O O . SER A 1 96 ? -2.881 0.788 14.557 1.00 94.44 96 SER A O 1
ATOM 801 N N . ASN A 1 97 ? -1.463 2.535 14.352 1.00 92.44 97 ASN A N 1
ATOM 802 C CA . ASN A 1 97 ? -1.399 2.873 15.774 1.00 92.44 97 ASN A CA 1
ATOM 803 C C . ASN A 1 97 ? -2.591 3.727 16.221 1.00 92.44 97 ASN A C 1
ATOM 805 O O . ASN A 1 97 ? -3.126 3.500 17.306 1.00 92.44 97 ASN A O 1
ATOM 809 N N . GLU A 1 98 ? -3.022 4.688 15.401 1.00 93.50 98 GLU A N 1
ATOM 810 C CA . GLU A 1 98 ? -4.126 5.600 15.717 1.00 93.50 98 GLU A CA 1
ATOM 811 C C . GLU A 1 98 ? -5.487 4.899 15.671 1.00 93.50 98 GLU A C 1
ATOM 813 O O . GLU A 1 98 ? -6.293 5.062 16.589 1.00 93.50 98 GLU A O 1
ATOM 818 N N . VAL A 1 99 ? -5.738 4.085 14.640 1.00 94.25 99 VAL A N 1
ATOM 819 C CA . VAL A 1 99 ? -7.009 3.365 14.494 1.00 94.25 99 VAL A CA 1
ATOM 820 C C . VAL A 1 99 ? -7.054 2.183 15.453 1.00 94.25 99 VAL A C 1
ATOM 822 O O . VAL A 1 99 ? -6.150 1.353 15.473 1.00 94.25 99 VAL A O 1
ATOM 825 N N . GLN A 1 100 ? -8.122 2.091 16.243 1.00 92.94 100 GLN A N 1
ATOM 826 C CA . GLN A 1 100 ? -8.287 1.109 17.318 1.00 92.94 100 GLN A CA 1
ATOM 827 C C . GLN A 1 100 ? -9.131 -0.104 16.917 1.00 92.94 100 GLN A C 1
ATOM 829 O O . GLN A 1 100 ? -9.100 -1.124 17.603 1.00 92.94 100 GLN A O 1
ATOM 834 N N . VAL A 1 101 ? -9.861 -0.020 15.803 1.00 93.88 101 VAL A N 1
ATOM 835 C CA . VAL A 1 101 ? -10.744 -1.088 15.318 1.00 93.88 101 VAL A CA 1
ATOM 836 C C . VAL A 1 101 ? -9.924 -2.246 14.713 1.00 93.88 101 VAL A C 1
ATOM 838 O O . VAL A 1 101 ? -9.196 -2.025 13.740 1.00 93.88 101 VAL A O 1
ATOM 841 N N . PRO A 1 102 ? -10.049 -3.486 15.232 1.00 94.69 102 PRO A N 1
ATOM 842 C CA . PRO A 1 102 ? -9.371 -4.676 14.713 1.00 94.69 102 PRO A CA 1
ATOM 843 C C . PRO A 1 102 ? -9.541 -4.922 13.210 1.00 94.69 102 PRO A C 1
ATOM 845 O O . PRO A 1 102 ? -8.562 -5.219 12.540 1.00 94.69 102 PRO A O 1
ATOM 848 N N . GLU A 1 103 ? -10.745 -4.768 12.660 1.00 96.88 103 GLU A N 1
ATOM 849 C CA . GLU A 1 103 ? -11.034 -4.990 11.238 1.00 96.88 103 GLU A CA 1
ATOM 850 C C . GLU A 1 103 ? -10.231 -4.037 10.340 1.00 96.88 103 GLU A C 1
ATOM 852 O O . GLU A 1 103 ? -9.642 -4.460 9.344 1.00 96.88 103 GLU A O 1
ATOM 857 N N . ALA A 1 104 ? -10.137 -2.763 10.733 1.00 96.25 104 ALA A N 1
ATOM 858 C CA . ALA A 1 104 ? -9.318 -1.773 10.039 1.00 96.25 104 ALA A CA 1
ATOM 859 C C . ALA A 1 104 ? -7.818 -2.057 10.210 1.00 96.25 104 ALA A C 1
ATOM 861 O O . ALA A 1 104 ? -7.048 -1.922 9.261 1.00 96.25 104 ALA A O 1
ATOM 862 N N . ARG A 1 105 ? -7.387 -2.514 11.395 1.00 95.38 105 ARG A N 1
ATOM 863 C CA . ARG A 1 105 ? -5.997 -2.945 11.621 1.00 95.38 105 ARG A CA 1
ATOM 864 C C . ARG A 1 105 ? -5.623 -4.170 10.786 1.00 95.38 105 ARG A C 1
ATOM 866 O O . ARG A 1 105 ? -4.498 -4.230 10.302 1.00 95.38 105 ARG A O 1
ATOM 873 N N . CYS A 1 106 ? -6.545 -5.108 10.560 1.00 96.75 106 CYS A N 1
ATOM 874 C CA . CYS A 1 106 ? -6.343 -6.212 9.618 1.00 96.75 106 CYS A CA 1
ATOM 875 C C . CYS A 1 106 ? -6.118 -5.690 8.194 1.00 96.75 1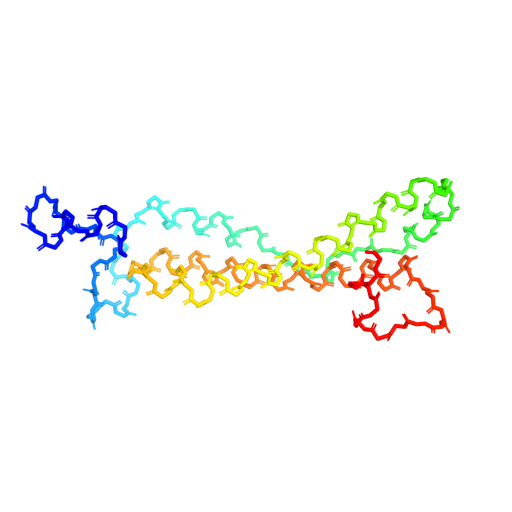06 CYS A C 1
ATOM 877 O O . CYS A 1 106 ? -5.179 -6.131 7.532 1.00 96.75 106 CYS A O 1
ATOM 879 N N . PHE A 1 107 ? -6.922 -4.715 7.748 1.00 98.19 107 PHE A N 1
ATOM 880 C CA . PHE A 1 107 ? -6.720 -4.059 6.455 1.00 98.19 107 PHE A CA 1
ATOM 881 C C . PHE A 1 107 ? -5.344 -3.391 6.359 1.00 98.19 107 PHE A C 1
ATOM 883 O O . PHE A 1 107 ? -4.592 -3.690 5.436 1.00 98.19 107 PHE A O 1
ATOM 890 N N . TYR A 1 108 ? -4.976 -2.547 7.328 1.00 97.94 108 TYR A N 1
ATOM 891 C CA . TYR A 1 108 ? -3.684 -1.857 7.308 1.00 97.94 108 TYR A CA 1
ATOM 892 C C . TYR A 1 108 ? -2.494 -2.808 7.407 1.00 97.94 108 TYR A C 1
ATOM 894 O O . TYR A 1 108 ? -1.510 -2.611 6.703 1.00 97.94 108 TYR A O 1
ATOM 902 N N . GLY A 1 109 ? -2.579 -3.861 8.223 1.00 97.56 109 GLY A N 1
ATOM 903 C CA . GLY A 1 109 ? -1.532 -4.881 8.296 1.00 97.56 109 GLY A CA 1
ATOM 904 C C . GLY A 1 109 ? -1.324 -5.589 6.957 1.00 97.56 109 GLY A C 1
ATOM 905 O O . GLY A 1 109 ? -0.189 -5.829 6.550 1.00 97.56 109 GLY A O 1
ATOM 906 N N . PHE A 1 110 ? -2.412 -5.867 6.236 1.00 98.25 110 PHE A N 1
ATOM 907 C CA . PHE A 1 110 ? -2.328 -6.441 4.898 1.00 98.25 110 PHE A CA 1
ATOM 908 C C . PHE A 1 110 ? -1.804 -5.435 3.866 1.00 98.25 110 PHE A C 1
ATOM 910 O O . PHE A 1 110 ? -0.963 -5.791 3.046 1.00 98.25 110 PHE A O 1
ATOM 917 N N . GLN A 1 111 ? -2.230 -4.172 3.938 1.00 98.19 111 GLN A N 1
ATOM 918 C CA . GLN A 1 111 ? -1.711 -3.110 3.079 1.00 98.19 111 GLN A CA 1
ATOM 919 C C . GLN A 1 111 ? -0.196 -2.949 3.255 1.00 98.19 111 GLN A C 1
ATOM 921 O O . GLN A 1 111 ? 0.521 -2.946 2.266 1.00 98.19 111 GLN A O 1
ATOM 926 N N . ILE A 1 112 ? 0.301 -2.914 4.494 1.00 98.19 112 ILE A N 1
ATOM 927 C CA . ILE A 1 112 ? 1.739 -2.879 4.812 1.00 98.19 112 ILE A CA 1
ATOM 928 C C . ILE A 1 112 ? 2.488 -4.037 4.140 1.00 98.19 112 ILE A C 1
ATOM 930 O O . ILE A 1 112 ? 3.536 -3.825 3.532 1.00 98.19 112 ILE A O 1
ATOM 934 N N . ALA A 1 113 ? 1.949 -5.259 4.225 1.00 97.94 113 ALA A N 1
ATOM 935 C CA . ALA A 1 113 ? 2.555 -6.424 3.586 1.00 97.94 113 ALA A CA 1
ATOM 936 C C . ALA A 1 113 ? 2.610 -6.276 2.056 1.00 97.94 113 ALA A C 1
ATOM 938 O O . ALA A 1 113 ? 3.640 -6.563 1.451 1.00 97.94 113 ALA A O 1
ATOM 939 N N . ILE A 1 114 ? 1.535 -5.783 1.438 1.00 97.94 114 ILE A N 1
ATOM 940 C CA . ILE A 1 114 ? 1.479 -5.539 -0.007 1.00 97.94 114 ILE A CA 1
ATOM 941 C C . ILE A 1 114 ? 2.440 -4.420 -0.436 1.00 97.94 114 ILE A C 1
ATOM 943 O O . ILE A 1 114 ? 3.124 -4.591 -1.439 1.00 97.94 114 ILE A O 1
ATOM 947 N N . GLU A 1 115 ? 2.585 -3.330 0.324 1.00 97.19 115 GLU A N 1
ATOM 948 C CA . GLU A 1 115 ? 3.553 -2.269 -0.012 1.00 97.19 115 GLU A CA 1
ATOM 949 C C . GLU A 1 115 ? 5.010 -2.764 0.043 1.00 97.19 115 GLU A C 1
ATOM 951 O O . GLU A 1 115 ? 5.860 -2.297 -0.720 1.00 97.19 115 GLU A O 1
ATOM 956 N N . TYR A 1 116 ? 5.327 -3.750 0.895 1.00 96.12 116 TYR A N 1
ATOM 957 C CA . TYR A 1 116 ? 6.639 -4.407 0.848 1.00 96.12 116 TYR A CA 1
ATOM 958 C C . TYR A 1 116 ? 6.830 -5.235 -0.426 1.00 96.12 116 TYR A C 1
ATOM 960 O O . TYR A 1 116 ? 7.909 -5.193 -1.016 1.00 96.12 116 TYR A O 1
ATOM 968 N N . ILE A 1 117 ? 5.788 -5.932 -0.885 1.00 97.38 117 ILE A N 1
ATOM 969 C CA . ILE A 1 117 ? 5.821 -6.668 -2.157 1.00 97.38 117 ILE A CA 1
ATOM 970 C C . ILE A 1 117 ? 5.947 -5.694 -3.338 1.00 97.38 117 ILE A C 1
ATOM 972 O O . ILE A 1 117 ? 6.733 -5.942 -4.249 1.00 97.38 117 ILE A O 1
ATOM 976 N N . HIS A 1 118 ? 5.257 -4.549 -3.315 1.00 97.06 118 HIS A N 1
ATOM 977 C CA . HIS A 1 118 ? 5.442 -3.492 -4.316 1.00 97.06 118 HIS A CA 1
ATOM 978 C C . HIS A 1 118 ? 6.889 -2.983 -4.343 1.00 97.06 118 HIS A C 1
ATOM 980 O O . HIS A 1 118 ? 7.510 -2.938 -5.408 1.00 97.06 118 HIS A O 1
ATOM 986 N N . SER A 1 119 ? 7.463 -2.702 -3.169 1.00 94.81 119 SER A N 1
ATOM 987 C CA . SER A 1 119 ? 8.859 -2.266 -3.039 1.00 94.81 119 SER A CA 1
ATOM 988 C C . SER A 1 119 ? 9.843 -3.285 -3.632 1.00 94.81 119 SER A C 1
ATOM 990 O O . SER A 1 119 ? 10.820 -2.911 -4.294 1.00 94.81 119 SER A O 1
ATOM 992 N N . GLU A 1 120 ? 9.593 -4.579 -3.422 1.00 95.38 120 GLU A N 1
ATOM 993 C CA . GLU A 1 120 ? 10.374 -5.664 -4.017 1.00 95.38 120 GLU A CA 1
ATOM 994 C C . GLU A 1 120 ? 10.227 -5.696 -5.544 1.00 95.38 120 GLU A C 1
ATOM 996 O O . GLU A 1 120 ? 11.234 -5.695 -6.255 1.00 95.38 120 GLU A O 1
ATOM 1001 N N . VAL A 1 121 ? 8.997 -5.637 -6.060 1.00 96.12 121 VAL A N 1
ATOM 1002 C CA . VAL A 1 121 ? 8.715 -5.620 -7.503 1.00 96.12 121 VAL A CA 1
ATOM 1003 C C . VAL A 1 121 ? 9.414 -4.450 -8.193 1.00 96.12 121 VAL A C 1
ATOM 1005 O O . VAL A 1 121 ? 10.100 -4.653 -9.197 1.00 96.12 121 VAL A O 1
ATOM 1008 N N . TYR A 1 122 ? 9.323 -3.231 -7.659 1.00 95.50 122 TYR A N 1
ATOM 1009 C CA . TYR A 1 122 ? 10.023 -2.088 -8.251 1.00 95.50 122 TYR A CA 1
ATOM 1010 C C . TYR A 1 122 ? 11.543 -2.249 -8.199 1.00 95.50 122 TYR A C 1
ATOM 1012 O O . TYR A 1 122 ? 12.227 -1.894 -9.161 1.00 95.50 122 TYR A O 1
ATOM 1020 N N . SER A 1 123 ? 12.079 -2.842 -7.130 1.00 91.75 123 SER A N 1
ATOM 1021 C CA . SER A 1 123 ? 13.509 -3.152 -7.032 1.00 91.75 123 SER A CA 1
ATOM 1022 C C . SER A 1 123 ? 13.949 -4.170 -8.091 1.00 91.75 123 SER A C 1
ATOM 1024 O O . SER A 1 123 ? 14.997 -3.984 -8.716 1.00 91.75 123 SER A O 1
ATOM 1026 N N . LEU A 1 124 ? 13.138 -5.201 -8.355 1.00 92.88 124 LEU A N 1
ATOM 1027 C CA . LEU A 1 124 ? 13.371 -6.184 -9.419 1.00 92.88 124 LEU A CA 1
ATOM 1028 C C . LEU A 1 124 ? 13.330 -5.537 -10.809 1.00 92.88 124 LEU A C 1
ATOM 1030 O O . LEU A 1 124 ? 14.235 -5.761 -11.616 1.00 92.88 124 LEU A O 1
ATOM 1034 N N . LEU A 1 125 ? 12.333 -4.692 -11.084 1.00 94.31 125 LEU A N 1
ATOM 1035 C CA . LEU A 1 125 ? 12.208 -3.966 -12.354 1.00 94.31 125 LEU A CA 1
ATOM 1036 C C . LEU A 1 125 ? 13.406 -3.035 -12.589 1.00 94.31 125 LEU A C 1
ATOM 1038 O O . LEU A 1 125 ? 14.002 -3.044 -13.667 1.00 94.31 125 LEU A O 1
ATOM 1042 N N . ILE A 1 126 ? 13.811 -2.276 -11.566 1.00 92.00 126 ILE A N 1
ATOM 1043 C CA . ILE A 1 126 ? 14.997 -1.411 -11.618 1.00 92.00 126 ILE A CA 1
ATOM 1044 C C . ILE A 1 126 ? 16.258 -2.240 -11.875 1.00 92.00 126 ILE A C 1
ATOM 1046 O O . ILE A 1 126 ? 17.022 -1.907 -12.780 1.00 92.00 126 ILE A O 1
ATOM 1050 N N . GLY A 1 127 ? 16.468 -3.330 -11.132 1.00 89.44 127 GLY A N 1
ATOM 1051 C CA . GLY A 1 127 ? 17.625 -4.211 -11.317 1.00 89.44 127 GLY A CA 1
ATOM 1052 C C . GLY A 1 127 ? 17.668 -4.871 -12.699 1.00 89.44 127 GLY A C 1
ATOM 1053 O O . GLY A 1 127 ? 18.748 -5.086 -13.251 1.00 89.44 127 GLY A O 1
ATOM 1054 N N . THR A 1 128 ? 16.500 -5.136 -13.285 1.00 90.06 128 THR A N 1
ATOM 1055 C CA . THR A 1 128 ? 16.365 -5.730 -14.619 1.00 90.06 128 THR A CA 1
ATOM 1056 C C . THR A 1 128 ? 16.677 -4.712 -15.717 1.00 90.06 128 THR A C 1
ATOM 1058 O O . THR A 1 128 ? 17.511 -4.972 -16.585 1.00 90.06 128 THR A O 1
ATOM 1061 N N . TYR A 1 129 ? 16.058 -3.529 -15.683 1.00 89.88 129 TYR A N 1
ATOM 1062 C CA . TYR A 1 129 ? 16.132 -2.551 -16.779 1.00 89.88 129 TYR A CA 1
ATOM 1063 C C . TYR A 1 129 ? 17.303 -1.570 -16.672 1.00 89.88 129 TYR A C 1
ATOM 1065 O O . TYR A 1 129 ? 17.812 -1.074 -17.684 1.00 89.88 129 TYR A O 1
ATOM 1073 N N . ILE A 1 130 ? 17.739 -1.265 -15.451 1.00 85.56 130 ILE A N 1
ATOM 1074 C CA . ILE A 1 130 ? 18.736 -0.236 -15.138 1.00 85.56 130 ILE A CA 1
ATOM 1075 C C . ILE A 1 130 ? 20.029 -0.924 -14.686 1.00 85.56 130 ILE A C 1
ATOM 1077 O O . ILE A 1 130 ? 20.525 -0.744 -13.576 1.00 85.56 130 ILE A O 1
ATOM 1081 N N . ASN A 1 131 ? 20.583 -1.751 -15.571 1.00 67.38 131 ASN A N 1
ATOM 1082 C CA . ASN A 1 131 ? 21.800 -2.513 -15.308 1.00 67.38 131 ASN A CA 1
ATOM 1083 C C . ASN A 1 131 ? 23.059 -1.673 -15.603 1.00 67.38 131 ASN A C 1
ATOM 1085 O O . ASN A 1 131 ? 23.795 -1.926 -16.558 1.00 67.38 131 ASN A O 1
ATOM 1089 N N . ASP A 1 132 ? 23.299 -0.636 -14.796 1.00 57.00 132 ASP A N 1
ATOM 1090 C CA . ASP A 1 132 ? 24.554 0.117 -14.841 1.00 57.00 132 ASP A CA 1
ATOM 1091 C C . ASP A 1 132 ? 25.622 -0.637 -14.044 1.00 57.00 132 ASP A C 1
ATOM 1093 O O . ASP A 1 132 ? 25.699 -0.544 -12.815 1.00 57.00 132 ASP A O 1
ATOM 1097 N N . ARG A 1 133 ? 26.519 -1.341 -14.748 1.00 44.62 133 ARG A N 1
ATOM 1098 C CA . ARG A 1 133 ? 27.697 -2.034 -14.176 1.00 44.62 133 ARG A CA 1
ATOM 1099 C C . ARG A 1 133 ? 28.720 -1.103 -13.488 1.00 44.62 133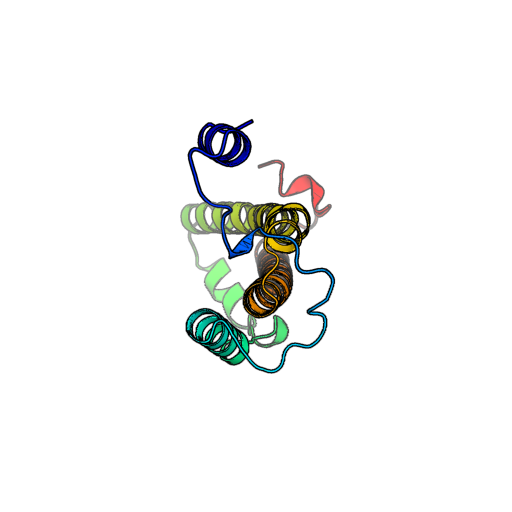 ARG A C 1
ATOM 1101 O O . ARG A 1 133 ? 29.874 -1.484 -13.316 1.00 44.62 133 ARG A O 1
ATOM 1108 N N . GLY A 1 134 ? 28.336 0.114 -13.105 1.00 42.66 134 GLY A N 1
ATOM 1109 C CA . GLY A 1 134 ? 29.207 1.109 -12.483 1.00 42.66 134 GLY A CA 1
ATOM 1110 C C . GLY A 1 134 ? 28.651 1.806 -11.241 1.00 42.66 134 GLY A C 1
ATOM 1111 O O . GLY A 1 134 ? 29.409 2.542 -10.609 1.00 42.66 134 GLY A O 1
ATOM 1112 N N . ARG A 1 135 ? 27.374 1.632 -10.860 1.00 42.38 135 ARG A N 1
ATOM 1113 C CA . ARG A 1 135 ? 26.838 2.364 -9.696 1.00 42.38 135 ARG A CA 1
ATOM 1114 C C . ARG A 1 135 ? 25.500 1.832 -9.170 1.00 42.38 135 ARG A C 1
ATOM 1116 O O . ARG A 1 135 ? 24.477 2.490 -9.275 1.00 42.38 135 ARG A O 1
ATOM 1123 N N . LEU A 1 136 ? 25.512 0.672 -8.524 1.00 43.56 136 LEU A N 1
ATOM 1124 C CA . LEU A 1 136 ? 24.366 0.200 -7.740 1.00 43.56 136 LEU A CA 1
ATOM 1125 C C . LEU A 1 136 ? 24.783 0.025 -6.279 1.00 43.56 136 LEU A C 1
ATOM 1127 O O . LEU A 1 136 ? 24.917 -1.079 -5.768 1.00 43.56 136 LEU A O 1
ATOM 1131 N N . SER A 1 137 ? 24.995 1.149 -5.593 1.00 40.03 137 SER A N 1
ATOM 1132 C CA . SER A 1 137 ? 24.452 1.242 -4.240 1.00 40.03 137 SER A CA 1
ATOM 1133 C C . SER A 1 137 ? 23.067 1.857 -4.397 1.00 40.03 137 SER A C 1
ATOM 1135 O O . SER A 1 137 ? 22.914 2.849 -5.111 1.00 40.03 137 SER A O 1
ATOM 1137 N N . THR A 1 138 ? 22.054 1.279 -3.760 1.00 45.69 138 THR A N 1
ATOM 1138 C CA . THR A 1 138 ? 20.669 1.788 -3.701 1.00 45.69 138 THR A CA 1
ATOM 1139 C C . THR A 1 138 ? 20.592 3.286 -3.357 1.00 45.69 138 THR A C 1
ATOM 1141 O O . THR A 1 138 ? 19.668 3.981 -3.763 1.00 45.69 138 THR A O 1
ATOM 1144 N N . THR A 1 139 ? 21.636 3.835 -2.731 1.00 45.91 139 THR A N 1
ATOM 1145 C CA . THR A 1 139 ? 21.847 5.268 -2.477 1.00 45.91 139 THR A CA 1
ATOM 1146 C C . THR A 1 139 ? 21.974 6.145 -3.736 1.00 45.91 139 THR A C 1
ATOM 1148 O O . THR A 1 139 ? 21.802 7.358 -3.651 1.00 45.91 139 THR A O 1
ATOM 1151 N N . SER A 1 140 ? 22.308 5.580 -4.900 1.00 42.38 140 SER A N 1
ATOM 1152 C CA . SER A 1 140 ? 22.527 6.345 -6.140 1.00 42.38 140 SER A CA 1
ATOM 1153 C C . SER A 1 140 ? 21.257 6.523 -6.978 1.00 42.38 140 SER A C 1
ATOM 1155 O O . SER A 1 140 ? 21.185 7.488 -7.732 1.00 42.38 140 SER A O 1
ATOM 1157 N N . ALA A 1 141 ? 20.244 5.660 -6.817 1.00 41.84 141 ALA A N 1
ATOM 1158 C CA . ALA A 1 141 ? 18.961 5.792 -7.519 1.00 41.84 141 ALA A CA 1
ATOM 1159 C C . ALA A 1 141 ? 18.161 7.021 -7.043 1.00 41.84 141 ALA A C 1
ATOM 1161 O O . ALA A 1 141 ? 17.471 7.648 -7.834 1.00 41.84 141 ALA A O 1
ATOM 1162 N N . MET A 1 142 ? 18.345 7.439 -5.785 1.00 42.88 142 MET A N 1
ATOM 1163 C CA . MET A 1 142 ? 17.775 8.674 -5.222 1.00 42.88 142 MET A CA 1
ATOM 1164 C C . MET A 1 142 ? 18.559 9.957 -5.581 1.00 42.88 142 MET A C 1
ATOM 1166 O O . MET A 1 142 ? 18.319 11.005 -4.988 1.00 42.88 142 MET A O 1
ATOM 1170 N N . ARG A 1 143 ? 19.541 9.895 -6.495 1.00 38.22 143 ARG A N 1
ATOM 1171 C CA . ARG A 1 143 ? 20.364 11.051 -6.916 1.00 38.22 143 ARG A CA 1
ATOM 1172 C C . ARG A 1 143 ? 20.214 11.419 -8.399 1.00 38.22 143 ARG A C 1
ATOM 1174 O O . ARG A 1 143 ? 21.123 12.047 -8.946 1.00 38.22 143 ARG A O 1
ATOM 1181 N N . LEU A 1 144 ? 19.115 11.016 -9.035 1.00 39.69 144 LEU A N 1
ATOM 1182 C CA . LEU A 1 144 ? 18.689 11.576 -10.321 1.00 39.69 144 LEU A CA 1
ATOM 1183 C C . LEU A 1 144 ? 17.806 12.801 -10.084 1.00 39.69 144 LEU A C 1
ATOM 1185 O O . LEU A 1 144 ? 16.900 12.698 -9.228 1.00 39.69 144 LEU A O 1
#

Radius of gyration: 21.01 Å; chains: 1; bounding box: 48×36×54 Å

InterPro domains:
  IPR000358 Ribonucleotide reductase small subunit family [PF00268] (25-132)
  IPR000358 Ribonucleotide reductase small subunit family [PTHR23409] (23-134)
  IPR009078 Ferritin-like superfamily [SSF47240] (8-135)
  IPR012348 Ribonucleotide reductase-like [G3DSA:1.10.620.20] (1-141)
  IPR030475 Ribonucleotide reductase small subunit, acitve site [PS00368] (114-130)
  IPR033909 Ribonucleotide reductase small subunit [cd01049] (26-135)

pLDDT: mean 88.71, std 15.01, range [38.22, 98.56]

Secondary structure (DSSP, 8-state):
--HHHHHHHHTSSPPPTTTS--TT--S-PSPS-HHHHHHHHHHHTT---GGG---TTHHHHHHHS-HHHHHHHHHHHHHHHHHHHHHHHHIIIIIHHH---HHHHHHHHHHHHHHHHHHHHHHHHHHHH---TT---GGGGGG-

Foldseek 3Di:
DDPVVVCCVVVVDPDDVQQDADPPPPDCPPPDCVVLLVVLVVLVVVDDALVVDDCPCVQVVLVVDDPVVLVVVLVVLLVLLVVLVVVLCCLVVPVLVRGRRPSNVSSSVSSSVVSVRSNVNSVVVCVSNVVDPPDDPVVCSVVD